Protein AF-A0A7Z0IQG6-F1 (afdb_monomer_lite)

Radius of gyration: 16.22 Å; chains: 1; bounding box: 38×37×43 Å

Organism: NCBI:txid860243

Foldseek 3Di:
DVVVVVVVVVVVVVVVLVVQLVVQLVLCVVLPHDNVVSNVVSNPPQFPSVQLSVCSVVVHDSVVSCVVRPPDPPPPDD

Sequence (78 aa):
MKVYRRYRNALRARQALDEAVAWRRRSLLRAGFPPDLASDLATDVRLDLHAVLQLVDRGCPPELAIRILEPLPSEMGS

pLDDT: mean 86.6, std 13.32, range [42.59, 97.88]

Secondary structure (DSSP, 8-state):
-HHHHHHHHHHHHHHHHHHHHHHHHHHHHHTT--HHHHHHHHH-TTS-HHHHHHHHHTT--HHHHHHHHSPP------

Structure (mmCIF, N/CA/C/O backbone):
data_AF-A0A7Z0IQG6-F1
#
_entry.id   AF-A0A7Z0IQG6-F1
#
loop_
_atom_site.group_PDB
_atom_site.id
_atom_site.type_symbol
_atom_site.label_atom_id
_atom_site.label_alt_id
_atom_site.label_comp_id
_atom_site.label_asym_id
_atom_site.label_entity_id
_atom_site.label_seq_id
_atom_site.pdbx_PDB_ins_code
_atom_site.Cartn_x
_atom_site.Cartn_y
_atom_site.Cartn_z
_atom_site.occupancy
_atom_site.B_iso_or_equiv
_atom_site.auth_seq_id
_atom_site.auth_comp_id
_atom_site.auth_asym_id
_atom_site.auth_a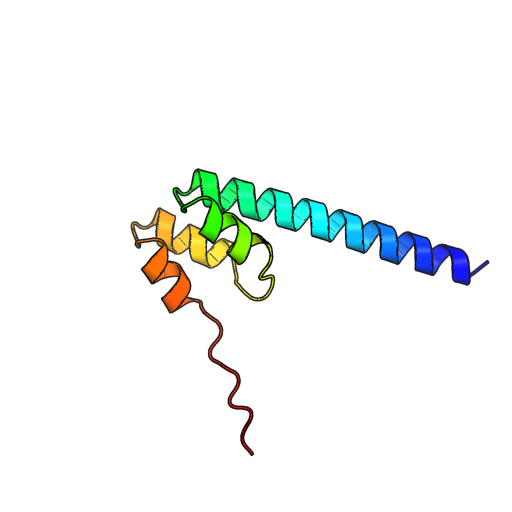tom_id
_atom_site.pdbx_PDB_model_num
ATOM 1 N N . MET A 1 1 ? 24.217 -8.598 -30.921 1.00 60.09 1 MET A N 1
ATOM 2 C CA . MET A 1 1 ? 22.886 -7.940 -30.825 1.00 60.09 1 MET A CA 1
ATOM 3 C C . MET A 1 1 ? 21.883 -8.557 -29.827 1.00 60.09 1 MET A C 1
ATOM 5 O O . MET A 1 1 ? 20.915 -7.886 -29.503 1.00 60.09 1 MET A O 1
ATOM 9 N N . LYS A 1 2 ? 22.068 -9.778 -29.285 1.00 57.44 2 LYS A N 1
ATOM 10 C CA . LYS A 1 2 ? 21.151 -10.359 -28.265 1.00 57.44 2 LYS A CA 1
ATOM 11 C C . LYS A 1 2 ? 21.302 -9.747 -26.861 1.00 57.44 2 LYS A C 1
ATOM 13 O O . LYS A 1 2 ? 20.330 -9.643 -26.120 1.00 57.44 2 LYS A O 1
ATOM 18 N N . VAL A 1 3 ? 22.508 -9.286 -26.533 1.00 62.12 3 VAL A N 1
ATOM 19 C CA . VAL A 1 3 ? 22.869 -8.703 -25.231 1.00 62.12 3 VAL A CA 1
ATOM 20 C C . VAL A 1 3 ? 22.089 -7.405 -24.954 1.00 62.12 3 VAL A C 1
ATOM 22 O O . VAL A 1 3 ? 21.469 -7.273 -23.905 1.00 62.12 3 VAL A O 1
ATOM 25 N N . TYR A 1 4 ? 21.985 -6.506 -25.940 1.00 61.47 4 TYR A N 1
ATOM 26 C CA . TYR A 1 4 ? 21.295 -5.210 -25.807 1.00 61.47 4 TYR A CA 1
ATOM 27 C C . TYR A 1 4 ? 19.784 -5.338 -25.516 1.00 61.47 4 TYR A C 1
ATOM 29 O O . TYR A 1 4 ? 19.204 -4.519 -24.805 1.00 61.47 4 TYR A O 1
ATOM 37 N N . ARG A 1 5 ? 19.130 -6.400 -26.015 1.00 67.62 5 ARG A N 1
ATOM 38 C CA . ARG A 1 5 ? 17.700 -6.667 -25.762 1.00 67.62 5 ARG A CA 1
ATOM 39 C C . ARG A 1 5 ? 17.445 -7.061 -24.302 1.00 67.62 5 ARG A C 1
ATOM 41 O O . ARG A 1 5 ? 16.425 -6.678 -23.740 1.00 67.62 5 ARG A O 1
ATOM 48 N N . ARG A 1 6 ? 18.389 -7.777 -23.678 1.00 66.44 6 ARG A N 1
ATOM 49 C CA . ARG A 1 6 ? 18.297 -8.225 -22.279 1.00 66.44 6 ARG A CA 1
ATOM 50 C C . ARG A 1 6 ? 18.400 -7.045 -21.305 1.00 66.44 6 ARG A C 1
ATOM 52 O O . ARG A 1 6 ? 17.578 -6.948 -20.401 1.00 66.44 6 ARG A O 1
ATOM 59 N N . TYR A 1 7 ? 19.311 -6.101 -21.562 1.00 71.94 7 TYR A N 1
ATOM 60 C CA . TYR A 1 7 ? 19.426 -4.854 -20.791 1.00 71.94 7 TYR A CA 1
ATOM 61 C C . TYR A 1 7 ? 18.176 -3.972 -20.903 1.00 71.94 7 TYR A C 1
ATOM 63 O O . TYR A 1 7 ? 17.667 -3.501 -19.889 1.00 71.94 7 TYR A O 1
ATOM 71 N N . ARG A 1 8 ? 17.618 -3.803 -22.113 1.00 78.56 8 ARG A N 1
ATOM 72 C CA . ARG A 1 8 ? 16.363 -3.048 -22.299 1.00 78.56 8 ARG A CA 1
ATOM 73 C C . ARG A 1 8 ? 15.186 -3.669 -21.543 1.00 78.56 8 ARG A C 1
ATOM 75 O O . ARG A 1 8 ? 14.366 -2.931 -21.008 1.00 78.56 8 ARG A O 1
ATOM 82 N N . ASN A 1 9 ? 15.102 -4.998 -21.482 1.00 89.44 9 ASN A N 1
ATOM 83 C CA . ASN A 1 9 ? 14.051 -5.676 -20.722 1.00 89.44 9 ASN A CA 1
ATOM 84 C C . ASN A 1 9 ? 14.223 -5.485 -19.210 1.00 89.44 9 ASN A C 1
ATOM 86 O O . ASN A 1 9 ? 13.240 -5.220 -18.529 1.00 89.44 9 ASN A O 1
ATOM 90 N N . ALA A 1 10 ? 15.455 -5.557 -18.700 1.00 86.75 10 ALA A N 1
ATOM 91 C CA . ALA A 1 10 ? 15.740 -5.319 -17.287 1.00 86.75 10 ALA A CA 1
ATOM 92 C C . ALA A 1 10 ? 15.399 -3.880 -16.861 1.00 86.75 10 ALA A C 1
ATOM 94 O O . ALA A 1 10 ? 14.759 -3.687 -15.832 1.00 86.75 10 ALA A O 1
ATOM 95 N N . LEU A 1 11 ? 15.747 -2.879 -17.679 1.00 90.12 11 LEU A N 1
ATOM 96 C CA . LEU A 1 11 ? 15.412 -1.480 -17.395 1.00 90.12 11 LEU A CA 1
ATOM 97 C C . LEU A 1 11 ? 13.896 -1.250 -17.364 1.00 90.12 11 LEU A C 1
ATOM 99 O O . LEU A 1 11 ? 13.392 -0.597 -16.459 1.00 90.12 11 LEU A O 1
ATOM 103 N N . ARG A 1 12 ? 13.159 -1.834 -18.316 1.00 91.69 12 ARG A N 1
ATOM 104 C CA . ARG A 1 12 ? 11.690 -1.760 -18.333 1.00 91.69 12 ARG A CA 1
ATOM 105 C C . ARG A 1 12 ? 11.063 -2.445 -17.126 1.00 91.69 12 ARG A C 1
ATOM 107 O O . ARG A 1 12 ? 10.135 -1.899 -16.548 1.00 91.69 12 ARG A O 1
ATOM 114 N N . ALA A 1 13 ? 11.571 -3.614 -16.740 1.00 90.50 13 ALA A N 1
ATOM 115 C CA . ALA A 1 13 ? 11.104 -4.309 -15.545 1.00 90.50 13 ALA A CA 1
ATOM 116 C C . ALA A 1 13 ? 11.365 -3.479 -14.281 1.00 90.50 13 ALA A C 1
ATOM 118 O O . ALA A 1 13 ? 10.504 -3.409 -13.409 1.00 90.50 13 ALA A O 1
ATOM 119 N N . ARG A 1 14 ? 12.518 -2.800 -14.206 1.00 89.94 14 ARG A N 1
ATOM 120 C CA . ARG A 1 14 ? 12.827 -1.905 -13.091 1.00 89.94 14 ARG A CA 1
ATOM 121 C C . ARG A 1 14 ? 11.898 -0.696 -13.051 1.00 89.94 14 ARG A C 1
ATOM 123 O O . ARG A 1 14 ? 11.335 -0.422 -12.002 1.00 89.94 14 ARG A O 1
ATOM 130 N N . GLN A 1 15 ? 11.683 -0.039 -14.189 1.00 93.88 15 GLN A N 1
ATOM 131 C CA . GLN A 1 15 ? 10.744 1.076 -14.287 1.00 93.88 15 GLN A CA 1
ATOM 132 C C . GLN A 1 15 ? 9.325 0.650 -13.882 1.00 93.88 15 GLN A C 1
ATOM 134 O O . GLN A 1 15 ? 8.680 1.339 -13.101 1.00 93.88 15 GLN A O 1
ATOM 139 N N . ALA A 1 16 ? 8.860 -0.512 -14.352 1.00 93.31 16 ALA A N 1
ATOM 140 C CA . ALA A 1 16 ? 7.556 -1.050 -13.975 1.00 93.31 16 ALA A CA 1
ATOM 141 C C . ALA A 1 16 ? 7.457 -1.338 -12.467 1.00 93.31 16 ALA A C 1
ATOM 143 O O . ALA A 1 16 ? 6.410 -1.103 -11.868 1.00 93.31 16 ALA A O 1
ATOM 144 N N . LEU A 1 17 ? 8.541 -1.812 -11.840 1.00 92.94 17 LEU A N 1
ATOM 145 C CA . LEU A 1 17 ? 8.600 -1.995 -10.390 1.00 92.94 17 LEU A CA 1
ATOM 146 C C . LEU A 1 17 ? 8.519 -0.652 -9.654 1.00 92.94 17 LEU A C 1
ATOM 148 O O . LEU A 1 17 ? 7.726 -0.523 -8.726 1.00 92.94 17 LEU A O 1
ATOM 152 N N . ASP A 1 18 ? 9.293 0.348 -10.075 1.00 95.44 18 ASP A N 1
ATOM 153 C CA . ASP A 1 18 ? 9.299 1.670 -9.441 1.00 95.44 18 ASP A CA 1
ATOM 154 C C . ASP A 1 18 ? 7.918 2.355 -9.575 1.00 95.44 18 ASP A C 1
ATOM 156 O O . ASP A 1 18 ? 7.394 2.919 -8.609 1.00 95.44 18 ASP A O 1
ATOM 160 N N . GLU A 1 19 ? 7.268 2.235 -10.739 1.00 96.25 19 GLU A N 1
ATOM 161 C CA . GLU A 1 19 ? 5.894 2.702 -10.970 1.00 96.25 19 GLU A CA 1
ATOM 162 C C . GLU A 1 19 ? 4.878 1.962 -10.087 1.00 96.25 19 GLU A C 1
ATOM 164 O O . GLU A 1 19 ? 3.995 2.599 -9.496 1.00 96.25 19 GLU A O 1
ATOM 169 N N . ALA A 1 20 ? 5.022 0.640 -9.944 1.00 94.56 20 ALA A N 1
ATOM 170 C CA . ALA A 1 20 ? 4.179 -0.168 -9.072 1.00 94.56 20 ALA A CA 1
ATOM 171 C C . ALA A 1 20 ? 4.333 0.248 -7.603 1.00 94.56 20 ALA A C 1
ATOM 173 O O . ALA A 1 20 ? 3.327 0.502 -6.944 1.00 94.56 20 ALA A O 1
ATOM 174 N N . VAL A 1 21 ? 5.559 0.403 -7.096 1.00 96.19 21 VAL A N 1
ATOM 175 C CA . VAL A 1 21 ? 5.829 0.863 -5.720 1.00 96.19 21 VAL A CA 1
ATOM 176 C C . VAL A 1 21 ? 5.225 2.251 -5.483 1.00 96.19 21 VAL A C 1
ATOM 178 O O . VAL A 1 21 ? 4.527 2.472 -4.490 1.00 96.19 21 VAL A O 1
ATOM 181 N N . ALA A 1 22 ? 5.402 3.185 -6.421 1.00 96.81 22 ALA A N 1
ATOM 182 C CA . ALA A 1 22 ? 4.827 4.522 -6.304 1.00 96.81 22 ALA A CA 1
ATOM 183 C C . ALA A 1 22 ? 3.287 4.492 -6.271 1.00 96.81 22 ALA A C 1
ATOM 185 O O . ALA A 1 22 ? 2.661 5.227 -5.499 1.00 96.81 22 ALA A O 1
ATOM 186 N N . TRP A 1 23 ? 2.660 3.638 -7.088 1.00 96.75 23 TRP A N 1
ATOM 187 C CA . TRP A 1 23 ? 1.212 3.429 -7.064 1.00 96.75 23 TRP A CA 1
ATOM 188 C C . TRP A 1 23 ? 0.736 2.772 -5.761 1.00 96.75 23 TRP A C 1
ATOM 190 O O . TRP A 1 23 ? -0.274 3.212 -5.201 1.00 96.75 23 TRP A O 1
ATOM 200 N N . ARG A 1 24 ? 1.476 1.783 -5.242 1.00 97.31 24 ARG A N 1
ATOM 201 C CA . ARG A 1 24 ? 1.182 1.111 -3.967 1.00 97.31 24 ARG A CA 1
ATOM 202 C C . ARG A 1 24 ? 1.151 2.119 -2.821 1.00 97.31 24 ARG A C 1
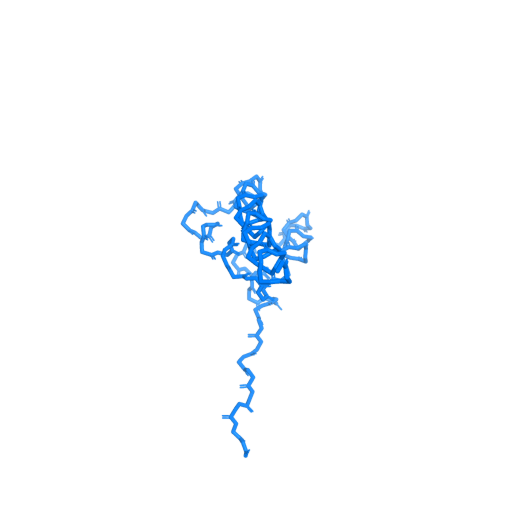ATOM 204 O O . ARG A 1 24 ? 0.139 2.222 -2.129 1.00 97.31 24 ARG A O 1
ATOM 211 N N . ARG A 1 25 ? 2.189 2.955 -2.702 1.00 97.56 25 ARG A N 1
ATOM 212 C CA . ARG A 1 25 ? 2.273 4.005 -1.674 1.00 97.56 25 ARG A CA 1
ATOM 213 C C . ARG A 1 25 ? 1.096 4.977 -1.744 1.00 97.56 25 ARG A C 1
ATOM 215 O O . ARG A 1 25 ? 0.454 5.244 -0.734 1.00 97.56 25 ARG A O 1
ATOM 222 N N . ARG A 1 26 ? 0.772 5.495 -2.937 1.00 97.88 26 ARG A N 1
ATOM 223 C CA . ARG A 1 26 ? -0.372 6.415 -3.113 1.00 97.88 26 ARG A CA 1
ATOM 224 C C . ARG A 1 26 ? -1.706 5.771 -2.739 1.00 97.88 26 ARG A C 1
ATOM 226 O O . ARG A 1 26 ? -2.596 6.461 -2.254 1.00 97.88 26 ARG A O 1
ATOM 233 N N . SER A 1 27 ? -1.872 4.477 -2.989 1.00 96.19 27 SER A N 1
ATOM 234 C CA . SER A 1 27 ? -3.106 3.762 -2.651 1.00 96.19 27 SER A CA 1
ATOM 235 C C . SER A 1 27 ? -3.247 3.553 -1.143 1.00 96.19 27 SER A C 1
ATOM 237 O O . SER A 1 27 ? -4.319 3.816 -0.612 1.00 96.19 27 SER A O 1
ATOM 239 N N . LEU A 1 28 ? -2.159 3.209 -0.449 1.00 96.31 28 LEU A N 1
ATOM 240 C CA . LEU A 1 28 ? -2.120 3.105 1.015 1.00 96.31 28 LEU A CA 1
ATOM 241 C C . LEU A 1 28 ? -2.425 4.444 1.700 1.00 96.31 28 LEU A C 1
ATOM 243 O O . LEU A 1 28 ? -3.276 4.506 2.581 1.00 96.31 28 LEU A O 1
ATOM 247 N N . LEU A 1 29 ? -1.810 5.538 1.240 1.00 96.56 29 LEU A N 1
ATOM 248 C CA . LEU A 1 29 ? -2.094 6.879 1.768 1.00 96.56 29 LEU A CA 1
ATOM 249 C C . LEU A 1 29 ? -3.572 7.262 1.609 1.00 96.56 29 LEU A C 1
ATOM 251 O O . LEU A 1 29 ? -4.174 7.801 2.532 1.00 96.56 29 LEU A O 1
ATOM 255 N N . ARG A 1 30 ? -4.178 6.958 0.452 1.00 95.06 30 ARG A N 1
ATOM 256 C CA . ARG A 1 30 ? -5.611 7.212 0.218 1.00 95.06 30 ARG A CA 1
ATOM 257 C C . ARG A 1 30 ? -6.522 6.371 1.110 1.00 95.06 30 ARG A C 1
ATOM 259 O O . ARG A 1 30 ? -7.622 6.816 1.407 1.00 95.06 30 ARG A O 1
ATOM 266 N N . ALA A 1 31 ? -6.068 5.196 1.532 1.00 93.00 31 ALA A N 1
ATOM 267 C CA . ALA A 1 31 ? -6.782 4.335 2.469 1.00 93.00 31 ALA A CA 1
ATOM 268 C C . ALA A 1 31 ? -6.559 4.718 3.945 1.00 93.00 31 ALA A C 1
ATOM 270 O O . ALA A 1 31 ? -7.062 4.033 4.828 1.00 93.00 31 ALA A O 1
ATOM 271 N N . GLY A 1 32 ? -5.819 5.799 4.224 1.00 92.50 32 GLY A N 1
ATOM 272 C CA . GLY A 1 32 ? -5.620 6.317 5.579 1.00 92.50 32 GLY A CA 1
ATOM 273 C C . GLY A 1 32 ? -4.432 5.718 6.333 1.00 92.50 32 GLY A C 1
ATOM 274 O O . GLY A 1 32 ? -4.320 5.928 7.537 1.00 92.50 32 GLY A O 1
ATOM 275 N N . PHE A 1 33 ? -3.533 4.997 5.656 1.00 94.56 33 PHE A N 1
ATOM 276 C CA . PHE A 1 33 ? -2.322 4.482 6.297 1.00 94.56 33 PHE A CA 1
ATOM 277 C C . PHE A 1 33 ? -1.364 5.629 6.659 1.00 94.56 33 PHE A C 1
ATOM 279 O O . PHE A 1 33 ? -1.206 6.566 5.864 1.00 94.56 33 PHE A O 1
ATOM 286 N N . PRO A 1 34 ? -0.654 5.533 7.799 1.00 94.25 34 PRO A N 1
ATOM 287 C CA . PRO A 1 34 ? 0.423 6.456 8.136 1.00 94.25 34 PRO A CA 1
ATOM 288 C C . PRO A 1 34 ? 1.494 6.512 7.031 1.00 94.25 34 PRO A C 1
ATOM 290 O O . PRO A 1 34 ? 1.802 5.473 6.441 1.00 94.25 34 PRO A O 1
ATOM 293 N N . PRO A 1 35 ? 2.101 7.682 6.747 1.00 95.25 35 PRO A N 1
ATOM 294 C CA . PRO A 1 35 ? 3.050 7.831 5.643 1.00 95.25 35 PRO A CA 1
ATOM 295 C C . PRO A 1 35 ? 4.260 6.897 5.685 1.00 95.25 35 PRO A C 1
ATOM 297 O O . PRO A 1 35 ? 4.659 6.396 4.631 1.00 95.25 35 PRO A O 1
ATOM 300 N N . ASP A 1 36 ? 4.811 6.659 6.874 1.00 94.19 36 ASP A N 1
ATOM 301 C CA . ASP A 1 36 ? 5.984 5.802 7.064 1.00 94.19 36 ASP A CA 1
ATOM 302 C C . ASP A 1 36 ? 5.623 4.343 6.765 1.00 94.19 36 ASP A C 1
ATOM 304 O O . ASP A 1 36 ? 6.204 3.719 5.878 1.00 94.19 36 ASP A O 1
ATOM 308 N N . LEU A 1 37 ? 4.532 3.860 7.369 1.00 92.19 37 LEU A N 1
ATOM 309 C CA . LEU A 1 37 ? 3.996 2.522 7.123 1.00 92.19 37 LEU A CA 1
ATOM 310 C C . LEU A 1 37 ? 3.606 2.317 5.650 1.00 92.19 37 LEU A C 1
ATOM 312 O O . LEU A 1 37 ? 3.870 1.271 5.061 1.00 92.19 37 LEU A O 1
ATOM 316 N N . ALA A 1 38 ? 3.014 3.331 5.014 1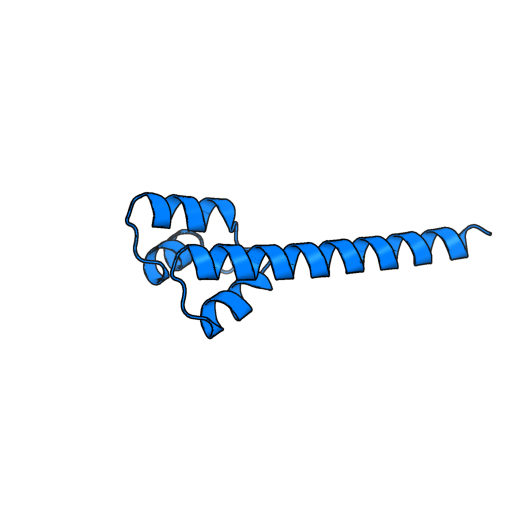.00 95.50 38 ALA A N 1
ATOM 317 C CA . ALA A 1 38 ? 2.677 3.286 3.596 1.00 95.50 38 ALA A CA 1
ATOM 318 C C . ALA A 1 38 ? 3.920 3.182 2.698 1.00 95.50 38 ALA A C 1
ATOM 320 O O . ALA A 1 38 ? 3.841 2.595 1.617 1.00 95.50 38 ALA A O 1
ATOM 321 N N . SER A 1 39 ? 5.048 3.764 3.112 1.00 95.12 39 SER A N 1
ATOM 322 C CA . SER A 1 39 ? 6.321 3.657 2.400 1.00 95.12 39 SER A CA 1
ATOM 323 C C . SER A 1 39 ? 6.900 2.249 2.518 1.00 95.12 39 SER A C 1
ATOM 325 O O . SER A 1 39 ? 7.251 1.651 1.500 1.00 95.12 39 SER A O 1
ATOM 327 N N . ASP A 1 40 ? 6.913 1.692 3.727 1.00 93.31 40 ASP A N 1
ATOM 328 C CA . ASP A 1 40 ? 7.456 0.359 3.995 1.00 93.31 40 ASP A CA 1
ATOM 329 C C . ASP A 1 40 ? 6.673 -0.723 3.232 1.00 93.31 40 ASP A C 1
ATOM 331 O O . ASP A 1 40 ? 7.233 -1.464 2.417 1.00 93.31 40 ASP A O 1
ATOM 335 N N . LEU A 1 41 ? 5.343 -0.740 3.374 1.00 93.00 41 LEU A N 1
ATOM 336 C CA . LEU A 1 41 ? 4.464 -1.723 2.722 1.00 93.00 41 LEU A CA 1
ATOM 337 C C . LEU A 1 41 ? 4.410 -1.576 1.195 1.00 93.00 41 LEU A C 1
ATOM 339 O O . LEU A 1 41 ? 4.137 -2.541 0.470 1.00 93.00 41 LEU A O 1
ATOM 343 N N . ALA A 1 42 ? 4.656 -0.372 0.672 1.00 95.25 42 ALA A N 1
ATOM 344 C CA . ALA A 1 42 ? 4.733 -0.169 -0.769 1.00 95.25 42 ALA A CA 1
ATOM 345 C C . ALA A 1 42 ? 5.902 -0.939 -1.389 1.00 95.25 42 ALA A C 1
ATOM 347 O O . ALA A 1 42 ? 5.785 -1.369 -2.538 1.00 95.25 42 ALA A O 1
ATOM 348 N N . THR A 1 43 ? 6.986 -1.138 -0.634 1.00 94.62 43 THR A N 1
ATOM 349 C CA . THR A 1 43 ? 8.170 -1.878 -1.084 1.00 94.62 43 THR A CA 1
ATOM 350 C C . THR A 1 43 ? 8.092 -3.383 -0.832 1.00 94.62 43 THR A C 1
ATOM 352 O O . THR A 1 43 ? 8.719 -4.140 -1.576 1.00 94.62 43 THR A O 1
ATOM 355 N N . ASP A 1 44 ? 7.289 -3.843 0.137 1.00 91.62 44 ASP A N 1
ATOM 356 C CA . ASP A 1 44 ? 7.079 -5.279 0.353 1.00 91.62 44 ASP A CA 1
ATOM 357 C C . ASP A 1 44 ? 6.124 -5.854 -0.701 1.00 91.62 44 ASP A C 1
ATOM 359 O O . ASP A 1 44 ? 4.898 -5.807 -0.585 1.00 91.62 44 ASP A O 1
ATOM 363 N N . VAL A 1 45 ? 6.705 -6.404 -1.767 1.00 85.94 45 VAL A N 1
ATOM 364 C CA . VAL A 1 45 ? 5.967 -7.025 -2.875 1.00 85.94 45 VAL A CA 1
ATOM 365 C C . VAL A 1 45 ? 5.340 -8.374 -2.519 1.00 85.94 45 VAL A C 1
ATOM 367 O O . VAL A 1 45 ? 4.531 -8.871 -3.299 1.00 85.94 45 VAL A O 1
ATOM 370 N N . ARG A 1 46 ? 5.694 -8.979 -1.375 1.00 87.19 46 ARG A N 1
ATOM 371 C CA . ARG A 1 46 ? 5.104 -10.252 -0.922 1.00 87.19 46 ARG A CA 1
ATOM 372 C C . ARG A 1 46 ? 3.716 -10.041 -0.328 1.00 87.19 46 ARG A C 1
ATOM 374 O O . ARG A 1 46 ? 2.906 -10.960 -0.336 1.00 87.19 46 ARG A O 1
ATOM 381 N N . LEU A 1 47 ? 3.452 -8.836 0.175 1.00 87.19 47 LEU A N 1
ATOM 382 C CA . LEU A 1 47 ? 2.153 -8.459 0.703 1.00 87.19 47 LEU A CA 1
ATOM 383 C C . LEU A 1 47 ? 1.172 -8.173 -0.437 1.00 87.19 47 LEU A C 1
ATOM 385 O O . LEU A 1 47 ? 1.385 -7.268 -1.263 1.00 87.19 47 LEU A O 1
ATOM 389 N N . ASP A 1 48 ? 0.055 -8.897 -0.426 1.00 90.44 48 ASP A N 1
ATOM 390 C CA . ASP A 1 48 ? -1.081 -8.608 -1.293 1.00 90.44 48 ASP A CA 1
ATOM 391 C C . ASP A 1 48 ? -1.768 -7.313 -0.839 1.00 90.44 48 ASP A C 1
ATOM 393 O O . ASP A 1 48 ? -2.644 -7.287 0.028 1.00 90.44 48 ASP A O 1
ATOM 397 N N . LEU A 1 49 ? -1.359 -6.208 -1.466 1.00 91.75 49 LEU A N 1
ATOM 398 C CA . LEU A 1 49 ? -1.930 -4.894 -1.200 1.00 91.75 49 LEU A CA 1
ATOM 399 C C . LEU A 1 49 ? -3.429 -4.850 -1.509 1.00 91.75 49 LEU A C 1
ATOM 401 O O . LEU A 1 49 ? -4.166 -4.128 -0.842 1.00 91.75 49 LEU A O 1
ATOM 405 N N . HIS A 1 50 ? -3.889 -5.588 -2.520 1.00 92.56 50 HIS A N 1
ATOM 406 C CA . HIS A 1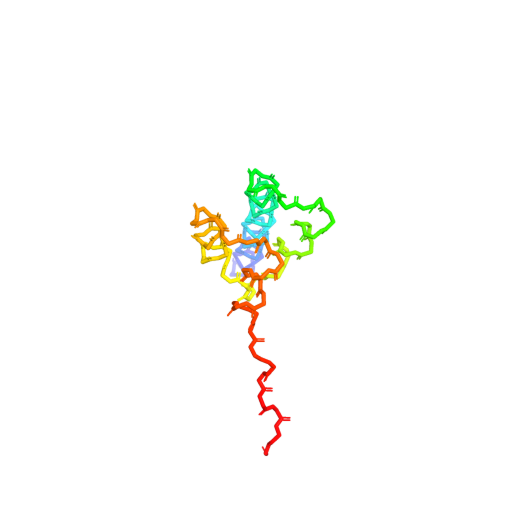 50 ? -5.299 -5.578 -2.877 1.00 92.56 50 HIS A CA 1
ATOM 407 C C . HIS A 1 50 ? -6.141 -6.184 -1.750 1.00 92.56 50 HIS A C 1
ATOM 409 O O . HIS A 1 50 ? -7.153 -5.596 -1.365 1.00 92.56 50 HIS A O 1
ATOM 415 N N . ALA A 1 51 ? -5.686 -7.293 -1.166 1.00 93.69 51 ALA A N 1
ATOM 416 C CA . ALA A 1 51 ? -6.330 -7.905 -0.009 1.00 93.69 51 ALA A CA 1
ATOM 417 C C . ALA A 1 51 ? -6.307 -6.985 1.229 1.00 93.69 51 ALA A C 1
ATOM 419 O O . ALA A 1 51 ? -7.325 -6.854 1.910 1.00 93.69 51 ALA A O 1
ATOM 420 N N . VAL A 1 52 ? -5.195 -6.283 1.487 1.00 94.38 52 VAL A N 1
ATOM 421 C CA . VAL A 1 52 ? -5.096 -5.320 2.603 1.00 94.38 52 VAL A CA 1
ATOM 422 C C . VAL A 1 52 ? -6.124 -4.201 2.453 1.00 94.38 52 VAL A C 1
ATOM 424 O O . VAL A 1 52 ? -6.893 -3.934 3.376 1.00 94.38 52 VAL A O 1
ATOM 427 N N . LEU A 1 53 ? -6.184 -3.572 1.277 1.00 94.44 53 LEU A N 1
ATOM 428 C CA . LEU A 1 53 ? -7.131 -2.488 1.009 1.00 94.44 53 LEU A CA 1
ATOM 429 C C . LEU A 1 53 ? -8.583 -2.965 1.109 1.00 94.44 53 LEU A C 1
ATOM 431 O O . LEU A 1 53 ? -9.427 -2.243 1.622 1.00 94.44 53 LEU A O 1
ATOM 435 N N . GLN A 1 54 ? -8.864 -4.197 0.684 1.00 95.44 54 GLN A N 1
ATOM 436 C CA . GLN A 1 54 ? -10.178 -4.820 0.811 1.00 95.44 54 GLN A CA 1
ATOM 437 C C . GLN A 1 54 ? -10.624 -5.046 2.263 1.00 95.44 54 GLN A C 1
ATOM 439 O O . GLN A 1 54 ? -11.824 -5.021 2.541 1.00 95.44 54 GLN A O 1
ATOM 444 N N . LEU A 1 55 ? -9.701 -5.324 3.184 1.00 95.31 55 LEU A N 1
ATOM 445 C CA . LEU A 1 55 ? -10.025 -5.421 4.608 1.00 95.31 55 LEU A CA 1
ATOM 446 C C . LEU A 1 55 ? -10.327 -4.033 5.179 1.00 95.31 55 LEU A C 1
ATOM 448 O O . LEU A 1 55 ? -11.313 -3.870 5.897 1.00 95.31 55 LEU A O 1
ATOM 452 N N . VAL A 1 56 ? -9.516 -3.038 4.820 1.00 94.69 56 VAL A N 1
ATOM 453 C CA . VAL A 1 56 ? -9.680 -1.654 5.287 1.00 94.69 56 VAL A CA 1
ATOM 454 C C . VAL A 1 56 ? -10.982 -1.035 4.785 1.00 94.69 56 VAL A C 1
ATOM 456 O O . VAL A 1 56 ? -11.708 -0.431 5.566 1.00 94.69 56 VAL A O 1
ATOM 459 N N . ASP A 1 57 ? -11.341 -1.270 3.524 1.00 93.88 57 ASP A N 1
ATOM 460 C CA . ASP A 1 57 ? -12.611 -0.822 2.938 1.00 93.88 57 ASP A CA 1
ATOM 461 C C . ASP A 1 57 ? -13.837 -1.424 3.655 1.00 93.88 57 ASP A C 1
ATOM 463 O O . ASP A 1 57 ? -14.896 -0.809 3.739 1.00 93.88 57 ASP A O 1
ATOM 467 N N . ARG A 1 58 ? -13.681 -2.607 4.269 1.00 94.88 58 ARG A N 1
ATOM 468 C CA . ARG A 1 58 ? -14.704 -3.244 5.118 1.00 94.88 58 ARG A CA 1
ATOM 469 C C . ARG A 1 58 ? -14.691 -2.764 6.576 1.00 94.88 58 ARG A C 1
ATOM 471 O O . ARG A 1 58 ? -15.436 -3.300 7.393 1.00 94.88 58 ARG A O 1
ATOM 478 N N . GLY A 1 59 ? -13.859 -1.780 6.915 1.00 94.44 59 GLY A N 1
ATOM 479 C CA . GLY A 1 59 ? -13.736 -1.214 8.260 1.00 94.44 59 GLY A CA 1
ATOM 480 C C . GLY A 1 59 ? -12.706 -1.902 9.159 1.00 94.44 59 GLY A C 1
ATOM 481 O O . GLY A 1 59 ? -12.655 -1.606 10.352 1.00 94.44 59 GLY A O 1
ATOM 482 N N . CYS A 1 60 ? -11.880 -2.811 8.629 1.00 95.19 60 CYS A N 1
ATOM 483 C CA . CYS A 1 60 ? -10.768 -3.374 9.392 1.00 95.19 60 CYS A CA 1
ATOM 484 C C . CYS A 1 60 ? -9.689 -2.298 9.623 1.00 95.19 60 CYS A C 1
ATOM 486 O O . CYS A 1 60 ? -9.266 -1.658 8.658 1.00 95.19 60 CYS A O 1
ATOM 488 N N . PRO A 1 61 ? -9.191 -2.104 10.856 1.00 92.00 61 PRO A N 1
ATOM 489 C CA . PRO A 1 61 ? -8.070 -1.204 11.098 1.00 92.00 61 PRO A CA 1
ATOM 490 C C . PRO A 1 61 ? -6.817 -1.608 10.292 1.00 92.00 61 PRO A C 1
ATOM 492 O O . PRO A 1 61 ? -6.529 -2.807 10.196 1.00 92.00 61 PRO A O 1
ATOM 495 N N . PRO A 1 62 ? -6.044 -0.647 9.750 1.00 89.62 62 PRO A N 1
ATOM 496 C CA . PRO A 1 62 ? -4.848 -0.903 8.942 1.00 89.62 62 PRO A CA 1
ATOM 497 C C . PRO A 1 62 ? -3.853 -1.892 9.562 1.00 89.62 62 PRO A C 1
ATOM 499 O O . PRO A 1 62 ? -3.416 -2.836 8.905 1.00 89.62 62 PRO A O 1
ATOM 502 N N . GLU A 1 63 ? -3.532 -1.722 10.844 1.00 88.69 63 GLU A N 1
ATOM 503 C CA . GLU A 1 63 ? -2.566 -2.550 11.570 1.00 88.69 63 GLU A CA 1
ATOM 504 C C . GLU A 1 63 ? -3.055 -3.998 11.694 1.00 88.69 63 GLU A C 1
ATOM 506 O O . GLU A 1 63 ? -2.271 -4.944 11.602 1.00 88.69 63 GLU A O 1
ATOM 511 N N . LEU A 1 64 ? -4.367 -4.184 11.866 1.00 91.12 64 LEU A N 1
ATOM 512 C CA . LEU A 1 64 ? -4.979 -5.506 11.927 1.00 91.12 64 LEU A CA 1
ATOM 513 C C . LEU A 1 64 ? -5.028 -6.161 10.542 1.00 91.12 64 LEU A C 1
ATOM 515 O O . LEU A 1 64 ? -4.711 -7.343 10.422 1.00 91.12 64 LEU A O 1
ATOM 519 N N . ALA A 1 65 ? -5.372 -5.405 9.498 1.00 92.75 65 ALA A N 1
ATOM 520 C CA . ALA A 1 65 ? -5.408 -5.901 8.125 1.00 92.75 65 ALA A CA 1
ATOM 521 C C . ALA A 1 65 ? -4.043 -6.431 7.662 1.00 92.75 65 ALA A C 1
ATOM 523 O O . ALA A 1 65 ? -3.979 -7.491 7.039 1.00 92.75 65 ALA A O 1
ATOM 524 N N . ILE A 1 66 ? -2.956 -5.733 8.011 1.00 90.75 66 ILE A N 1
ATOM 525 C CA . ILE A 1 66 ? -1.589 -6.190 7.726 1.00 90.75 66 ILE A CA 1
ATOM 526 C C . ILE A 1 66 ? -1.319 -7.510 8.440 1.00 90.75 66 ILE A C 1
ATOM 528 O O . ILE A 1 66 ? -0.918 -8.462 7.790 1.00 90.75 66 ILE A O 1
ATOM 532 N N . ARG A 1 67 ? -1.594 -7.606 9.745 1.00 89.81 67 ARG A N 1
ATOM 533 C CA . ARG A 1 67 ? -1.340 -8.828 10.528 1.00 89.81 67 ARG A CA 1
ATOM 534 C C . ARG A 1 67 ? -2.113 -10.049 10.034 1.00 89.81 67 ARG A C 1
ATOM 536 O O . ARG A 1 67 ? -1.625 -11.163 10.160 1.00 89.81 67 ARG A O 1
ATOM 543 N N . ILE A 1 68 ? -3.318 -9.852 9.499 1.00 90.69 68 ILE A N 1
ATOM 544 C CA . ILE A 1 68 ? -4.123 -10.936 8.913 1.00 90.69 68 ILE A CA 1
ATOM 545 C C . ILE A 1 68 ? -3.462 -11.496 7.644 1.00 90.69 68 ILE A C 1
ATOM 547 O O . ILE A 1 68 ? -3.599 -12.683 7.357 1.00 90.69 68 ILE A O 1
ATOM 551 N N . LEU A 1 69 ? -2.778 -10.645 6.878 1.00 87.88 69 LEU A N 1
ATOM 552 C CA . LEU A 1 69 ? -2.227 -10.964 5.557 1.00 87.88 69 LEU A CA 1
ATOM 553 C C . LEU A 1 69 ? -0.699 -11.053 5.535 1.00 87.88 69 LEU A C 1
ATOM 555 O O . LEU A 1 69 ? -0.120 -11.311 4.478 1.00 87.88 69 LEU A O 1
ATOM 559 N N . GLU A 1 70 ? -0.047 -10.817 6.671 1.00 82.12 70 GLU A N 1
ATOM 560 C CA . GLU A 1 70 ? 1.394 -10.927 6.807 1.00 82.12 70 GLU A CA 1
ATOM 561 C C . GLU A 1 70 ? 1.790 -12.364 6.451 1.00 82.12 70 GLU A C 1
ATOM 563 O O . GLU A 1 70 ? 1.229 -13.312 7.013 1.00 82.12 70 GLU A O 1
ATOM 568 N N . PRO A 1 71 ? 2.708 -12.562 5.488 1.00 69.94 71 PRO A N 1
ATOM 569 C CA . PRO A 1 71 ? 3.169 -13.897 5.163 1.00 69.94 71 PRO A CA 1
ATOM 570 C C . PRO A 1 71 ? 3.725 -14.531 6.436 1.00 69.94 71 PRO A C 1
ATOM 572 O O . PRO A 1 71 ? 4.645 -13.974 7.041 1.00 69.94 71 PRO A O 1
ATOM 575 N N . LEU A 1 72 ? 3.185 -15.687 6.837 1.00 65.94 72 LEU A N 1
ATOM 576 C CA . LEU A 1 72 ? 3.780 -16.463 7.922 1.00 65.94 72 LEU A CA 1
ATOM 577 C C . LEU A 1 72 ? 5.270 -16.645 7.604 1.00 65.94 72 LEU A C 1
ATOM 579 O O . LEU A 1 72 ? 5.598 -16.914 6.439 1.00 65.94 72 LEU A O 1
ATOM 583 N N . PRO A 1 73 ? 6.179 -16.490 8.586 1.00 62.03 73 PRO A N 1
ATOM 584 C CA . PRO A 1 73 ? 7.564 -16.863 8.373 1.00 62.03 73 PRO A CA 1
ATOM 585 C C . PRO A 1 73 ? 7.541 -18.309 7.893 1.00 62.03 73 PRO A C 1
ATOM 587 O O . PRO A 1 73 ? 7.051 -19.192 8.592 1.00 62.03 73 PRO A O 1
ATOM 590 N N . SER A 1 74 ? 7.975 -18.529 6.650 1.00 60.47 74 SER A N 1
ATOM 591 C CA . SER A 1 74 ? 8.114 -19.873 6.107 1.00 60.47 74 SER A CA 1
ATOM 592 C C . SER A 1 74 ? 8.907 -20.666 7.132 1.00 60.47 74 SER A C 1
ATOM 594 O O . SER A 1 74 ? 9.996 -20.213 7.490 1.00 60.47 74 SER A O 1
ATOM 596 N N . GLU A 1 75 ? 8.343 -21.767 7.626 1.00 53.41 75 GLU A N 1
ATOM 597 C CA . GLU A 1 75 ? 8.967 -22.698 8.568 1.00 53.41 75 GLU A CA 1
ATOM 598 C C . GLU A 1 75 ? 10.260 -23.241 7.929 1.00 53.41 75 GLU A C 1
ATOM 600 O O . GLU A 1 75 ? 10.305 -24.329 7.361 1.00 53.41 75 GLU A O 1
ATOM 605 N N . MET A 1 76 ? 11.321 -22.434 7.918 1.00 54.66 76 MET A N 1
ATOM 606 C CA . MET A 1 76 ? 12.652 -22.828 7.487 1.00 54.66 76 MET A CA 1
ATOM 607 C C . MET A 1 76 ? 13.270 -23.565 8.664 1.00 54.66 76 MET A C 1
ATOM 609 O O . MET A 1 76 ? 14.014 -22.998 9.461 1.00 54.66 76 MET A O 1
ATOM 613 N N . G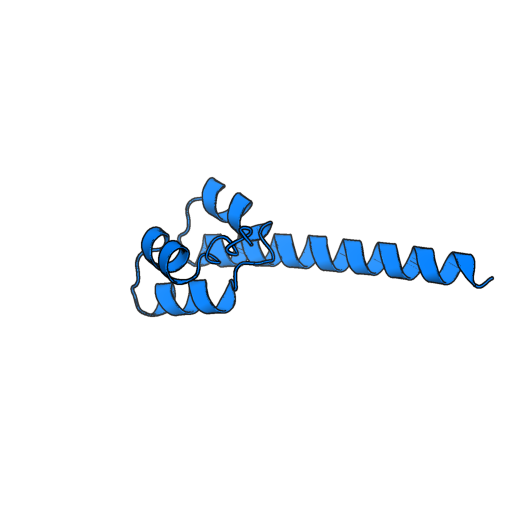LY A 1 77 ? 12.877 -24.825 8.790 1.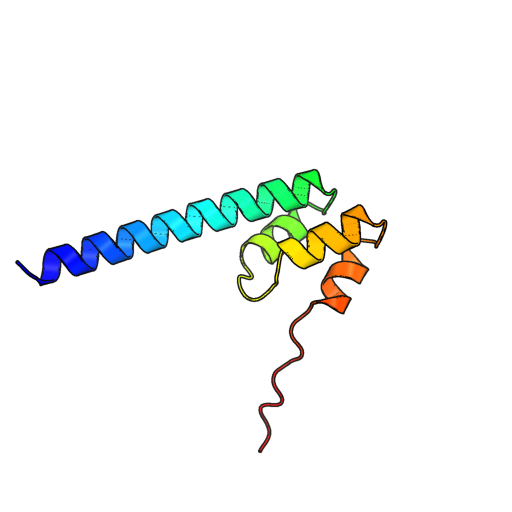00 57.75 77 GLY A N 1
ATOM 614 C CA . GLY A 1 77 ? 13.321 -25.717 9.842 1.00 57.75 77 GLY A CA 1
ATOM 615 C C . GLY A 1 77 ? 12.870 -27.145 9.578 1.00 57.75 77 GLY A C 1
ATOM 616 O O . GLY A 1 77 ? 11.983 -27.641 10.263 1.00 57.75 77 GLY A O 1
ATOM 617 N N . SER A 1 78 ? 13.478 -27.799 8.586 1.00 42.59 78 SER A N 1
ATOM 618 C CA . SER A 1 78 ? 13.735 -29.250 8.548 1.00 42.59 78 SER A CA 1
ATOM 619 C C . SER A 1 78 ? 14.834 -29.551 7.537 1.00 42.59 78 SER A C 1
ATOM 621 O O . SER A 1 78 ? 14.707 -29.079 6.385 1.00 42.59 78 SER A O 1
#